Protein AF-A0A831WN44-F1 (afdb_monomer)

Sequence (51 aa):
MAKRKVKTSIAIDEDLWKEFSIAVIEKEGHRKKNEVIEKLIREYVKKNRRR

Mean predicted aligned error: 5.67 Å

pLDDT: mean 85.34, std 12.22, range [41.38, 97.0]

Solvent-accessible surface area (backbone atoms only — not comparable to full-atom values): 3375 Å² total; per-residue (Å²): 134,86,78,86,82,80,91,79,89,80,91,72,62,66,68,61,52,49,52,50,52,50,54,42,38,76,74,73,38,84,90,42,65,68,57,52,52,52,47,53,53,51,51,53,51,60,67,63,66,78,112

Structure (mmCIF, N/CA/C/O backbone):
data_AF-A0A831WN44-F1
#
_entry.id   AF-A0A831WN44-F1
#
loop_
_atom_site.group_PDB
_atom_site.id
_atom_site.type_symbol
_atom_site.label_atom_id
_atom_site.label_alt_id
_atom_site.label_comp_id
_atom_site.label_asym_id
_atom_site.label_entity_id
_atom_site.label_seq_id
_atom_site.pdbx_PDB_ins_code
_atom_site.Cartn_x
_atom_site.Cartn_y
_atom_site.Cartn_z
_atom_site.occupancy
_atom_site.B_iso_or_equiv
_atom_site.auth_seq_id
_atom_site.auth_comp_id
_atom_site.auth_asym_id
_atom_site.auth_atom_id
_atom_site.pdbx_PDB_model_num
ATOM 1 N N . MET A 1 1 ? 7.108 -4.851 22.882 1.00 41.38 1 MET A N 1
ATOM 2 C CA . MET A 1 1 ? 6.222 -5.925 22.375 1.00 41.38 1 MET A CA 1
ATOM 3 C C . MET A 1 1 ? 6.122 -5.807 20.854 1.00 41.38 1 MET A C 1
ATOM 5 O O . MET A 1 1 ? 5.549 -4.833 20.377 1.00 41.38 1 MET A O 1
ATOM 9 N N . ALA A 1 2 ? 6.721 -6.718 20.080 1.00 54.25 2 ALA A N 1
ATOM 10 C CA . ALA A 1 2 ? 6.596 -6.700 18.618 1.00 54.25 2 ALA A CA 1
ATOM 11 C C . ALA A 1 2 ? 5.157 -7.072 18.214 1.00 54.25 2 ALA A C 1
ATOM 13 O O . ALA A 1 2 ? 4.631 -8.092 18.658 1.00 54.25 2 ALA A O 1
ATOM 14 N N . LYS A 1 3 ? 4.491 -6.234 17.411 1.00 72.88 3 LYS A N 1
ATOM 15 C CA . LYS A 1 3 ? 3.137 -6.525 16.913 1.00 72.88 3 LYS A CA 1
ATOM 16 C C . LYS A 1 3 ? 3.186 -7.716 15.952 1.00 72.88 3 LYS A C 1
ATOM 18 O O . LYS A 1 3 ? 4.026 -7.743 15.054 1.00 72.88 3 LYS A O 1
ATOM 23 N N . ARG A 1 4 ? 2.273 -8.680 16.117 1.00 86.44 4 ARG A N 1
ATOM 24 C CA . ARG A 1 4 ? 2.093 -9.783 15.160 1.00 86.44 4 ARG A CA 1
ATOM 25 C C . ARG A 1 4 ? 1.665 -9.213 13.806 1.00 86.44 4 ARG A C 1
ATOM 27 O O . ARG A 1 4 ? 0.718 -8.432 13.744 1.00 86.44 4 ARG A O 1
ATOM 34 N N . LYS A 1 5 ? 2.368 -9.601 12.742 1.00 85.62 5 LYS A N 1
ATOM 35 C CA . LYS A 1 5 ? 1.992 -9.293 11.356 1.00 85.62 5 LYS A CA 1
ATOM 36 C C . LYS A 1 5 ? 1.115 -10.419 10.812 1.00 85.62 5 LYS A C 1
ATOM 38 O O . LYS A 1 5 ? 1.375 -11.585 11.096 1.00 85.62 5 LYS A O 1
ATOM 43 N N . VAL A 1 6 ? 0.105 -10.064 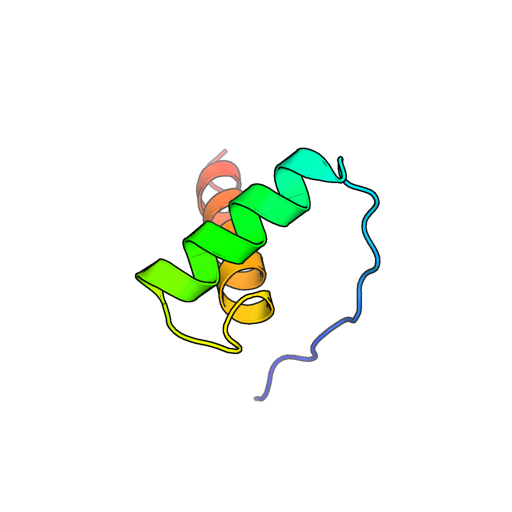10.027 1.00 89.19 6 VAL A N 1
ATOM 44 C CA . VAL A 1 6 ? -0.766 -11.010 9.318 1.00 89.19 6 VAL A CA 1
ATOM 45 C C . VAL A 1 6 ? -0.469 -10.892 7.827 1.00 89.19 6 VAL A C 1
ATOM 47 O O . VAL A 1 6 ? -0.279 -9.784 7.326 1.00 89.19 6 VAL A O 1
ATOM 50 N N . LYS A 1 7 ? -0.376 -12.027 7.128 1.00 87.38 7 LYS A N 1
ATOM 51 C CA . LYS A 1 7 ? -0.317 -12.050 5.663 1.00 87.38 7 LYS A 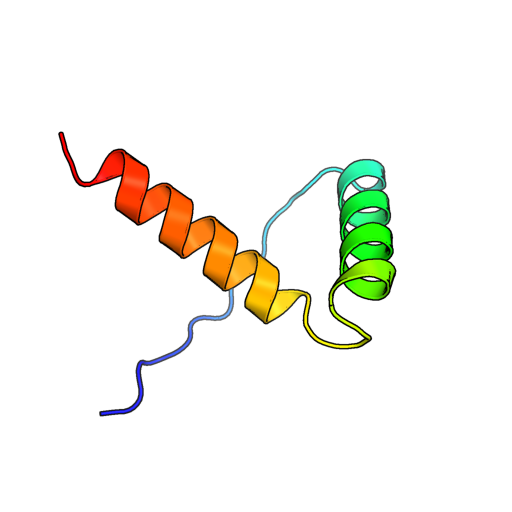CA 1
ATOM 52 C C 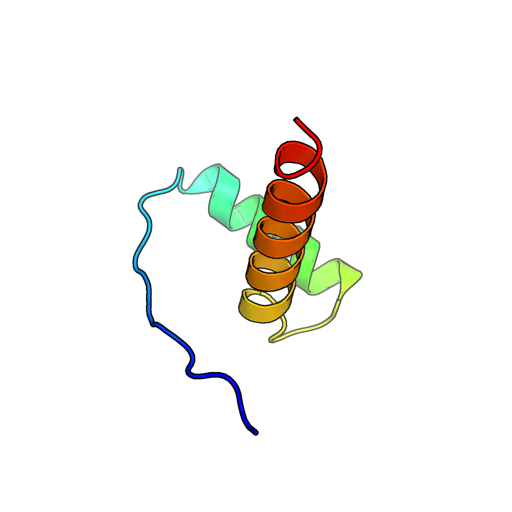. LYS A 1 7 ? -1.743 -12.047 5.134 1.00 87.38 7 LYS A C 1
ATOM 54 O O . LYS A 1 7 ? -2.543 -12.878 5.553 1.00 87.38 7 LYS A O 1
ATOM 59 N N . THR A 1 8 ? -2.023 -11.150 4.204 1.00 88.12 8 THR A N 1
ATOM 60 C CA . THR A 1 8 ? -3.344 -11.011 3.595 1.00 88.12 8 THR A CA 1
ATOM 61 C C . THR A 1 8 ? -3.176 -10.994 2.087 1.00 88.12 8 THR A C 1
ATOM 63 O O . THR A 1 8 ? -2.307 -10.286 1.578 1.00 88.12 8 THR A O 1
ATOM 66 N N . SER A 1 9 ? -4.011 -11.756 1.389 1.00 90.56 9 SER A N 1
ATOM 67 C CA . SER A 1 9 ? -4.153 -11.680 -0.063 1.00 90.56 9 SER A CA 1
ATOM 68 C C . SER A 1 9 ? -5.369 -10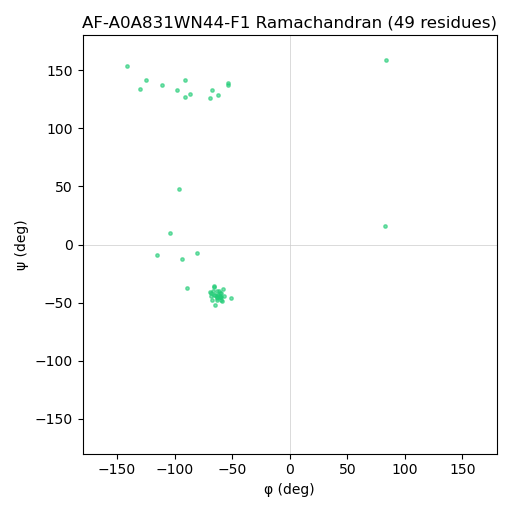.820 -0.387 1.00 90.56 9 SER A C 1
ATOM 70 O O . SER A 1 9 ? -6.424 -11.000 0.218 1.00 90.56 9 SER A O 1
ATOM 72 N N . ILE A 1 10 ? -5.220 -9.883 -1.320 1.00 89.75 10 ILE A N 1
ATOM 73 C CA . ILE A 1 10 ? -6.295 -9.005 -1.789 1.00 89.75 10 ILE A CA 1
ATOM 74 C C . ILE A 1 10 ? -6.405 -9.128 -3.306 1.00 89.75 10 ILE A C 1
ATOM 76 O O . ILE A 1 10 ? -5.387 -9.249 -3.986 1.00 89.75 10 ILE A O 1
ATOM 80 N N . ALA A 1 11 ? -7.630 -9.108 -3.824 1.00 93.81 11 ALA A N 1
ATOM 81 C CA . ALA A 1 11 ? -7.881 -8.955 -5.250 1.00 93.81 11 ALA A CA 1
ATOM 82 C C . ALA A 1 11 ? -8.041 -7.462 -5.548 1.00 93.81 11 ALA A C 1
ATOM 84 O O . ALA A 1 11 ? -8.820 -6.776 -4.885 1.00 93.81 11 ALA A O 1
ATOM 85 N N . ILE A 1 12 ? -7.275 -6.962 -6.510 1.00 93.25 12 ILE A N 1
ATOM 86 C CA . ILE A 1 12 ? -7.290 -5.571 -6.956 1.00 93.25 12 ILE A CA 1
ATOM 87 C C . ILE A 1 12 ? -7.119 -5.560 -8.471 1.00 93.25 12 ILE A C 1
ATOM 89 O O . ILE A 1 12 ? -6.549 -6.497 -9.032 1.00 93.25 12 ILE A O 1
ATOM 93 N N . ASP A 1 13 ? -7.628 -4.513 -9.105 1.00 97.00 13 ASP A N 1
ATOM 94 C CA . ASP A 1 13 ? -7.412 -4.258 -10.521 1.00 97.00 13 ASP A CA 1
ATOM 95 C C . ASP A 1 13 ? -5.910 -4.242 -10.876 1.00 97.00 13 ASP A C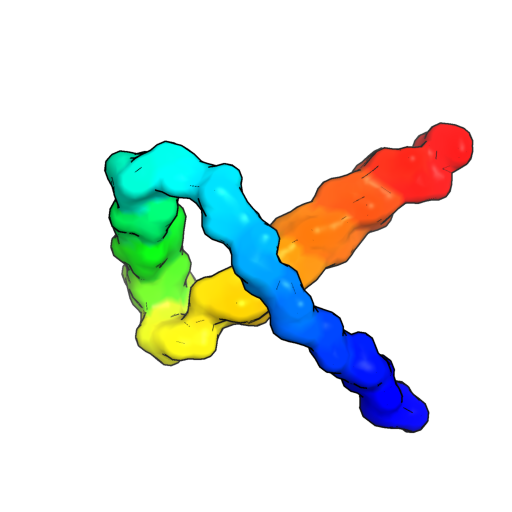 1
ATOM 97 O O . ASP A 1 13 ? -5.081 -3.717 -10.120 1.00 97.00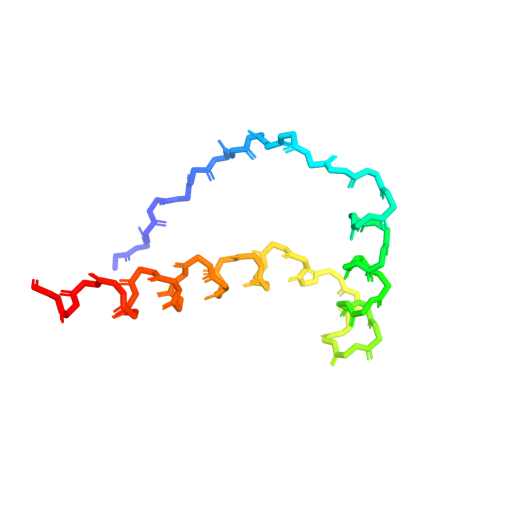 13 ASP A O 1
ATOM 101 N N . GLU A 1 14 ? -5.563 -4.871 -12.000 1.00 94.94 14 GLU A N 1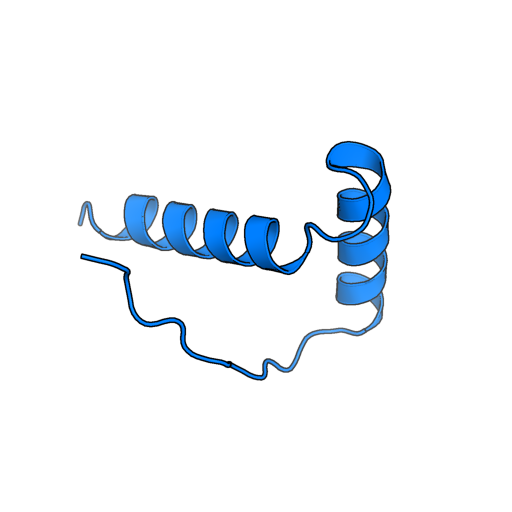
ATOM 102 C CA . GLU A 1 14 ? -4.172 -5.073 -12.416 1.00 94.94 14 GLU A CA 1
ATOM 103 C C . GLU A 1 14 ? -3.494 -3.753 -12.791 1.00 94.94 14 GLU A C 1
ATOM 105 O O . GLU A 1 14 ? -2.366 -3.493 -12.352 1.00 94.94 14 GLU A O 1
ATOM 110 N N . ASP A 1 15 ? -4.191 -2.900 -13.541 1.00 96.12 15 ASP A N 1
ATOM 111 C CA . ASP A 1 15 ? -3.671 -1.606 -13.976 1.00 96.12 15 ASP A CA 1
ATOM 112 C C . ASP A 1 15 ? -3.457 -0.690 -12.770 1.00 96.12 15 ASP A C 1
ATOM 114 O O . ASP A 1 15 ? -2.374 -0.120 -12.596 1.00 96.12 15 ASP A O 1
ATOM 118 N N . LEU A 1 16 ? -4.419 -0.661 -11.845 1.00 95.00 16 LEU A N 1
ATOM 119 C CA . LEU A 1 16 ? -4.290 0.074 -10.589 1.00 95.00 16 LEU A CA 1
ATOM 120 C C . LEU A 1 16 ? -3.100 -0.417 -9.749 1.00 95.00 16 LEU A C 1
ATOM 122 O O . LEU A 1 16 ? -2.355 0.384 -9.174 1.00 95.00 16 LEU A O 1
ATOM 126 N N . TRP A 1 17 ? -2.887 -1.734 -9.665 1.00 93.38 17 TRP A N 1
ATOM 127 C CA . TRP A 1 17 ? -1.745 -2.296 -8.940 1.00 93.38 17 TRP A CA 1
ATOM 128 C C . TRP A 1 17 ? -0.406 -1.933 -9.583 1.00 93.38 17 TRP A C 1
ATOM 130 O O . TRP A 1 17 ? 0.591 -1.710 -8.879 1.00 93.38 17 TRP A O 1
ATOM 140 N N . LYS A 1 18 ? -0.370 -1.865 -10.914 1.00 93.00 18 LYS A N 1
ATOM 141 C CA . LYS A 1 18 ? 0.807 -1.468 -11.685 1.00 93.00 18 LYS A CA 1
ATOM 142 C C . LYS A 1 18 ? 1.139 0.004 -11.462 1.00 93.00 18 LYS A C 1
ATOM 144 O O . LYS A 1 18 ? 2.281 0.307 -11.117 1.00 93.00 18 LYS A O 1
ATOM 149 N N . GLU A 1 19 ? 0.153 0.890 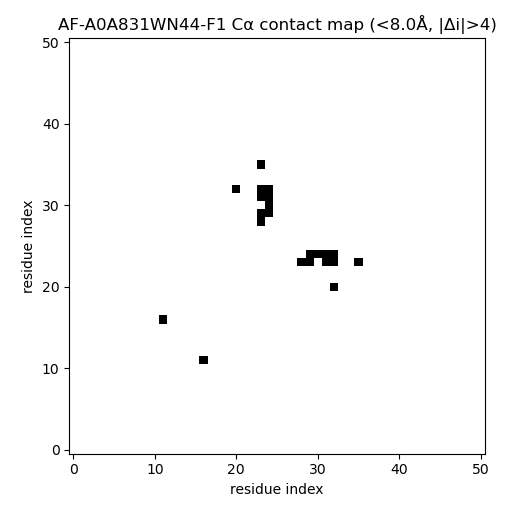-11.556 1.00 94.06 19 GLU A N 1
ATOM 150 C CA . GLU A 1 19 ? 0.321 2.319 -11.270 1.00 94.06 19 GLU A CA 1
ATOM 151 C C . GLU A 1 19 ? 0.787 2.555 -9.834 1.00 94.06 19 GLU A C 1
ATOM 153 O O . GLU A 1 19 ? 1.786 3.239 -9.601 1.00 94.06 19 GLU A O 1
ATOM 158 N N . PHE A 1 20 ? 0.132 1.910 -8.864 1.00 91.12 20 PHE A N 1
ATOM 159 C CA . PHE A 1 20 ? 0.544 1.964 -7.463 1.00 91.12 20 PHE A CA 1
ATOM 160 C C . PHE A 1 20 ? 1.991 1.494 -7.290 1.00 91.12 20 PHE A C 1
ATOM 162 O O . PHE A 1 20 ? 2.789 2.123 -6.594 1.00 91.12 20 PHE A O 1
ATOM 169 N N . SER A 1 21 ? 2.352 0.391 -7.944 1.00 88.88 21 SER A N 1
ATOM 170 C CA . SER A 1 21 ? 3.696 -0.170 -7.880 1.00 88.88 21 SER A CA 1
ATOM 171 C C . SER A 1 21 ? 4.758 0.793 -8.396 1.00 88.88 21 SER A C 1
ATOM 173 O O . SER A 1 21 ? 5.799 0.912 -7.750 1.00 88.88 21 SER A O 1
ATOM 175 N N . ILE A 1 22 ? 4.502 1.457 -9.525 1.00 91.75 22 ILE A N 1
ATOM 176 C CA . ILE A 1 22 ? 5.402 2.454 -10.117 1.00 91.75 22 ILE A CA 1
ATOM 177 C C . ILE A 1 22 ? 5.526 3.652 -9.175 1.00 91.75 22 ILE A C 1
ATOM 179 O O . ILE A 1 22 ? 6.631 3.971 -8.739 1.00 91.75 22 ILE A O 1
ATOM 183 N N . ALA A 1 23 ? 4.397 4.220 -8.746 1.00 91.06 23 ALA A N 1
ATOM 184 C CA . ALA A 1 23 ? 4.371 5.390 -7.874 1.00 91.06 23 ALA A CA 1
ATOM 185 C C . ALA A 1 23 ? 5.110 5.162 -6.543 1.00 91.06 23 ALA A C 1
ATOM 187 O O . ALA A 1 23 ? 5.791 6.058 -6.041 1.00 91.06 23 ALA A O 1
ATOM 188 N N . VAL A 1 24 ? 4.997 3.962 -5.960 1.00 89.50 24 VAL A N 1
ATOM 189 C CA . VAL A 1 24 ? 5.732 3.598 -4.740 1.00 89.50 24 VAL A CA 1
ATOM 190 C C . VAL A 1 24 ? 7.232 3.490 -5.000 1.00 89.50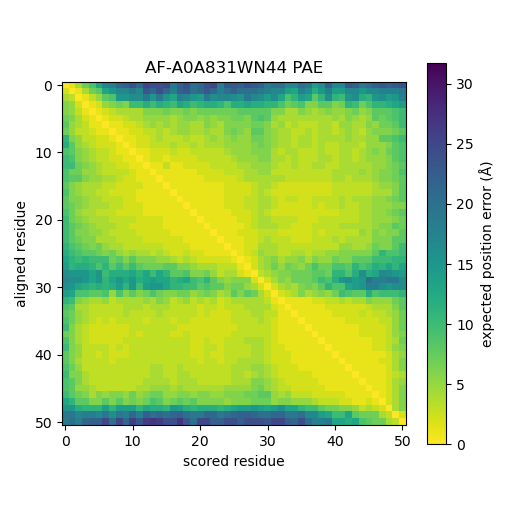 24 VAL A C 1
ATOM 192 O O . VAL A 1 24 ? 8.020 3.948 -4.175 1.00 89.50 24 VAL A O 1
ATOM 195 N N . ILE A 1 25 ? 7.638 2.889 -6.121 1.00 87.38 25 ILE A N 1
ATOM 196 C CA . ILE A 1 25 ? 9.057 2.759 -6.471 1.00 87.38 25 ILE A CA 1
ATOM 197 C C . ILE A 1 25 ? 9.686 4.143 -6.664 1.00 87.38 25 ILE A C 1
ATOM 199 O O . ILE A 1 25 ? 10.753 4.393 -6.105 1.00 87.38 25 ILE A O 1
ATOM 203 N N . GLU A 1 26 ? 9.012 5.040 -7.384 1.00 87.06 26 GLU A N 1
ATOM 204 C CA . GLU A 1 26 ? 9.508 6.389 -7.671 1.00 87.06 26 GLU A CA 1
ATOM 205 C C . GLU A 1 26 ? 9.601 7.275 -6.422 1.00 87.06 26 GLU A C 1
ATOM 207 O O . GLU A 1 26 ? 10.564 8.023 -6.272 1.00 87.06 26 GLU A O 1
ATOM 212 N N . LYS A 1 27 ? 8.619 7.198 -5.511 1.00 82.69 27 LYS A N 1
ATOM 213 C CA . LYS A 1 27 ? 8.540 8.105 -4.350 1.00 82.69 27 LYS A CA 1
ATOM 214 C C . LYS A 1 27 ? 9.285 7.618 -3.110 1.00 82.69 27 LYS A C 1
ATOM 216 O O . LYS A 1 27 ? 9.833 8.431 -2.374 1.00 82.69 27 LYS A O 1
ATOM 221 N N . GLU A 1 28 ? 9.260 6.317 -2.834 1.00 77.62 28 GLU A N 1
ATOM 222 C CA . GLU A 1 28 ? 9.695 5.754 -1.542 1.00 77.62 28 GLU A CA 1
ATOM 223 C C . GLU A 1 28 ? 10.939 4.854 -1.659 1.00 77.62 28 GLU A C 1
ATOM 225 O O . GLU A 1 28 ? 11.528 4.467 -0.638 1.00 77.62 28 GLU A O 1
ATOM 230 N N . GLY A 1 29 ? 11.357 4.542 -2.892 1.00 71.69 29 GLY A N 1
ATOM 231 C CA . GLY A 1 29 ? 12.440 3.616 -3.207 1.00 71.69 29 GLY A CA 1
ATOM 232 C C . GLY A 1 29 ? 11.998 2.147 -3.232 1.00 71.69 29 GLY A C 1
ATOM 233 O O . GLY A 1 29 ? 10.972 1.746 -2.671 1.00 71.69 29 GLY A O 1
ATOM 234 N N . HIS A 1 30 ? 12.783 1.306 -3.913 1.00 59.28 30 HIS A N 1
ATOM 235 C CA . HIS A 1 30 ? 12.500 -0.125 -4.047 1.00 59.28 30 HIS A CA 1
ATOM 236 C C . HIS A 1 30 ? 12.299 -0.805 -2.672 1.00 59.28 30 HIS A C 1
ATOM 238 O O . HIS A 1 30 ? 13.064 -0.586 -1.739 1.00 59.28 30 HIS A O 1
ATOM 244 N N . ARG A 1 31 ? 11.299 -1.703 -2.596 1.00 62.91 31 ARG A N 1
ATOM 245 C CA . ARG A 1 31 ? 10.923 -2.577 -1.452 1.00 62.91 31 ARG A CA 1
ATOM 246 C C . ARG A 1 31 ? 10.039 -2.006 -0.330 1.00 62.91 31 ARG A C 1
ATOM 248 O O . ARG A 1 31 ? 9.859 -2.695 0.668 1.00 62.91 31 ARG A O 1
ATOM 255 N N . LYS A 1 32 ? 9.355 -0.871 -0.514 1.00 81.62 32 LYS A N 1
ATOM 256 C CA . LYS A 1 32 ? 8.416 -0.349 0.510 1.00 81.62 32 LYS A CA 1
ATOM 257 C C . LYS A 1 32 ? 6.918 -0.531 0.241 1.00 81.62 32 LYS A C 1
ATOM 259 O O . LYS A 1 32 ? 6.106 -0.022 1.005 1.00 81.62 32 LYS A O 1
ATOM 264 N N . LYS A 1 33 ? 6.507 -1.311 -0.771 1.00 83.81 33 LYS A N 1
ATOM 265 C CA . LYS A 1 33 ? 5.073 -1.531 -1.091 1.00 83.81 33 LYS A CA 1
ATOM 266 C C . LYS A 1 33 ? 4.245 -1.957 0.127 1.00 83.81 33 LYS A C 1
ATOM 268 O O . LYS A 1 33 ? 3.205 -1.367 0.394 1.00 83.81 33 LYS A O 1
ATOM 273 N N . ASN A 1 34 ? 4.742 -2.915 0.910 1.00 86.31 34 ASN A N 1
ATOM 274 C CA . ASN A 1 34 ? 4.049 -3.379 2.116 1.00 86.31 34 ASN A CA 1
ATOM 275 C C . ASN A 1 34 ? 3.954 -2.297 3.202 1.00 86.31 34 ASN A C 1
ATOM 277 O O . ASN A 1 34 ? 2.941 -2.222 3.888 1.00 86.31 34 ASN A O 1
ATOM 281 N N . GLU A 1 35 ? 4.981 -1.458 3.352 1.00 87.44 35 GLU A N 1
ATOM 282 C CA . GLU A 1 35 ? 4.974 -0.354 4.320 1.00 87.44 35 GLU A CA 1
ATOM 283 C C . GLU A 1 35 ? 3.976 0.732 3.914 1.00 87.44 35 GLU A C 1
ATOM 285 O O . GLU A 1 35 ? 3.231 1.231 4.756 1.00 87.44 35 GLU A O 1
ATOM 290 N N . VAL A 1 36 ? 3.908 1.049 2.617 1.00 90.50 36 VAL A N 1
ATOM 291 C CA . VAL A 1 36 ? 2.928 1.997 2.075 1.00 90.50 36 VAL A CA 1
ATOM 292 C C . VAL A 1 36 ? 1.509 1.471 2.277 1.00 90.50 36 VAL A C 1
ATOM 294 O O . VAL A 1 36 ? 0.658 2.205 2.773 1.00 90.50 36 VAL A O 1
ATOM 297 N N . ILE A 1 37 ? 1.254 0.194 1.979 1.00 90.56 37 ILE A N 1
ATOM 298 C CA . ILE A 1 37 ? -0.055 -0.432 2.221 1.00 90.56 37 ILE A CA 1
ATOM 299 C C . ILE A 1 37 ? -0.407 -0.390 3.716 1.00 90.56 37 ILE A C 1
ATOM 301 O O . ILE A 1 37 ? -1.514 0.008 4.075 1.00 90.56 37 ILE A O 1
ATOM 305 N N . GLU A 1 38 ? 0.529 -0.726 4.610 1.00 90.81 38 GLU A N 1
ATOM 306 C CA . GLU A 1 38 ? 0.304 -0.656 6.061 1.00 90.81 38 GLU A CA 1
ATOM 307 C C . GLU A 1 38 ? -0.002 0.780 6.526 1.00 90.81 38 GLU A C 1
ATOM 309 O O . GLU A 1 38 ? -0.895 0.989 7.355 1.00 90.81 38 GLU A O 1
ATOM 314 N N . LYS A 1 39 ? 0.696 1.780 5.972 1.00 91.00 39 LYS A N 1
ATOM 315 C CA . LYS A 1 39 ? 0.450 3.201 6.249 1.00 91.00 39 LYS A CA 1
ATOM 316 C C . LYS A 1 39 ? -0.947 3.625 5.794 1.00 91.00 39 LYS A C 1
ATOM 318 O O . LYS A 1 39 ? -1.670 4.212 6.596 1.00 91.00 39 LYS A O 1
ATOM 323 N N . LEU A 1 40 ? -1.351 3.266 4.574 1.00 91.56 40 LEU A N 1
ATOM 324 C CA . LEU A 1 40 ? -2.683 3.563 4.034 1.00 91.56 40 LEU A CA 1
ATOM 325 C C . LEU A 1 40 ? -3.791 2.934 4.889 1.00 91.56 40 LEU A C 1
ATOM 327 O O . LEU A 1 40 ? -4.751 3.611 5.256 1.00 91.56 40 LEU A O 1
ATOM 331 N N . ILE A 1 41 ? -3.628 1.668 5.290 1.00 92.31 41 ILE A N 1
ATOM 332 C CA . ILE A 1 41 ? -4.567 0.983 6.193 1.00 92.31 41 ILE A CA 1
ATOM 333 C C . ILE A 1 41 ? -4.640 1.713 7.540 1.00 92.31 41 ILE A C 1
ATOM 335 O O . ILE A 1 41 ? -5.730 1.960 8.062 1.00 92.31 41 ILE A O 1
ATOM 339 N N . ARG A 1 42 ? -3.493 2.095 8.116 1.00 92.50 42 ARG A N 1
ATOM 340 C CA . ARG A 1 42 ? -3.449 2.810 9.398 1.00 92.50 42 ARG A CA 1
ATOM 341 C C . ARG A 1 42 ? -4.141 4.170 9.315 1.00 92.50 42 ARG A C 1
ATOM 343 O O . ARG A 1 42 ? -4.872 4.526 10.240 1.00 92.50 42 ARG A O 1
ATOM 350 N N . GLU A 1 43 ? -3.911 4.926 8.248 1.00 93.69 43 GLU A N 1
ATOM 351 C CA . GLU A 1 43 ? -4.551 6.223 8.016 1.00 93.69 43 GLU A CA 1
ATOM 352 C C . GLU A 1 43 ? -6.061 6.075 7.830 1.00 93.69 43 GLU A C 1
ATOM 354 O O . GLU A 1 43 ? -6.824 6.805 8.468 1.00 93.69 43 GLU A O 1
ATOM 359 N N . TYR A 1 44 ? -6.498 5.077 7.056 1.00 93.44 44 TYR A N 1
ATOM 360 C CA . TYR A 1 44 ? -7.911 4.757 6.878 1.00 93.44 44 TYR A CA 1
ATOM 361 C C . TYR A 1 44 ? -8.592 4.432 8.214 1.00 93.44 44 TYR A C 1
ATOM 363 O O . TYR A 1 44 ? -9.626 5.014 8.545 1.00 93.44 44 TYR A O 1
ATOM 371 N N . VAL A 1 45 ? -7.992 3.566 9.037 1.00 94.06 45 VAL A N 1
ATOM 372 C CA . VAL A 1 45 ? -8.532 3.243 10.368 1.00 94.06 45 VAL A CA 1
ATOM 373 C C . VAL A 1 45 ? -8.546 4.481 11.264 1.00 94.06 45 VAL A C 1
ATOM 375 O O . VAL A 1 45 ? -9.546 4.744 11.923 1.00 94.06 45 VAL A O 1
ATOM 378 N N . LYS A 1 46 ? -7.470 5.277 11.288 1.00 93.38 46 LYS A N 1
ATOM 379 C CA . LYS A 1 46 ? -7.395 6.497 12.110 1.00 93.38 46 LYS A CA 1
ATOM 380 C C . LYS A 1 46 ? -8.478 7.509 11.731 1.00 93.38 46 LYS A C 1
ATOM 382 O O . LYS A 1 46 ? -9.081 8.096 12.627 1.00 93.38 46 LYS A O 1
ATOM 387 N N . LYS A 1 47 ? -8.726 7.698 10.431 1.00 94.06 47 LYS A N 1
ATOM 388 C CA . LYS A 1 47 ? -9.765 8.598 9.912 1.00 94.06 47 LYS A CA 1
ATOM 389 C C . LYS A 1 47 ? -11.166 8.142 10.326 1.00 94.06 47 LYS A C 1
ATOM 391 O O . LYS A 1 47 ? -11.980 8.975 10.700 1.00 94.06 47 LYS A O 1
ATOM 396 N N . ASN A 1 48 ? -11.422 6.834 10.305 1.00 91.56 48 ASN A N 1
ATOM 397 C CA . ASN A 1 48 ? -12.755 6.273 10.542 1.00 91.56 48 ASN A CA 1
ATOM 398 C C . ASN A 1 48 ? -13.033 5.868 12.001 1.00 91.56 48 ASN A C 1
ATOM 400 O O . ASN A 1 48 ? -14.181 5.640 12.358 1.00 91.56 48 ASN A O 1
ATOM 404 N N . ARG A 1 49 ? -12.013 5.811 12.867 1.00 79.06 49 ARG A N 1
ATOM 405 C CA . ARG A 1 49 ? -12.160 5.490 14.300 1.00 79.06 49 ARG A CA 1
ATOM 406 C C . ARG A 1 49 ? -12.623 6.680 15.157 1.00 79.06 49 ARG A C 1
ATOM 408 O O . ARG A 1 49 ? -12.888 6.497 16.336 1.00 79.06 49 ARG A O 1
ATOM 415 N N . ARG A 1 50 ? -12.707 7.892 14.593 1.00 61.75 50 ARG A N 1
ATOM 416 C CA . ARG A 1 50 ? -13.303 9.080 15.241 1.00 61.75 50 ARG A CA 1
ATOM 417 C C . ARG A 1 50 ? -14.769 9.288 14.822 1.00 61.75 50 ARG A C 1
ATOM 419 O O . ARG A 1 50 ? -15.144 10.394 14.440 1.00 61.75 50 ARG A O 1
ATOM 426 N N . ARG A 1 51 ? -15.572 8.228 14.867 1.00 55.81 51 ARG A N 1
ATOM 427 C CA . ARG A 1 51 ? -17.035 8.312 14.912 1.00 55.81 51 ARG A CA 1
ATOM 428 C C . ARG A 1 51 ? -17.517 7.714 16.219 1.00 55.81 51 ARG A C 1
ATOM 430 O O . ARG A 1 51 ? -16.883 6.725 16.648 1.00 55.81 51 ARG A O 1
#

Radius of gyration: 13.05 Å; Cα contacts (8 Å, |Δi|>4): 11; chains: 1; bounding box: 30×21×36 Å

Foldseek 3Di:
DDDDDDDDDDDDDPVVVVVLQVVCCVPPNPPCSVVVVVVVVVVVCVVPVPD

Secondary structure (DSSP, 8-state):
-PPPP--------HHHHHHHHHHHHHHH-TT-HHHHHHHHHHHHHHHHS--